Protein AF-A0A137NPA9-F1 (afdb_monomer_lite)

Foldseek 3Di:
DVVLLVVLVVVCVVCVVVLLVQLVVLQVQLVVLQVVLVVLLVVCVVDDVVPDDVLSVLVNLLSVLSNLQSPLSNVQSVLSPPPHNVLSVDVVNVVVSCCSNPVSVVSNVVSVVVVVVVVD

Secondary structure (DSSP, 8-state):
-HHHHHHHHHHHHHHHHHHHHHHHHHHHHHHHHHHHHHHHHHHHHHS-GGG--HHHHHHHHHHHHHHHHHHHHHHHHHHHHSSS-HHHH-HHHHHHHHHHHHHHHHHHHHHHHHHHHHT-

pLDDT: mean 85.52, std 8.69, range [52.72, 95.25]

Radius of gyration: 18.04 Å; chains: 1; bounding box: 46×23×47 Å

Sequence (120 aa):
MSSLLEKKLKTQEIAKDFLIPFSVQGLILGIAGCVLAVPVIYIILKSNLKKLHPDLFMSGILCFNNLIISISLFFTSIFILCRYNAIVYNDYLCDTQMITMAVPLVINSYIISLISFERC

Organism: Conidiobolus coronatus (strain ATCC 28846 / CBS 209.66 / NRRL 28638) (NCBI:txid796925)

Structure (mmCIF, N/CA/C/O backbone):
data_AF-A0A137NPA9-F1
#
_entry.id   AF-A0A137NPA9-F1
#
loop_
_atom_site.group_PDB
_atom_site.id
_atom_site.type_symbol
_atom_site.label_atom_id
_atom_site.label_alt_id
_atom_site.label_comp_id
_atom_site.label_asym_id
_atom_site.label_entity_id
_atom_site.label_seq_id
_atom_site.pdbx_PDB_ins_code
_atom_site.Cartn_x
_atom_site.Cartn_y
_atom_site.Cartn_z
_atom_site.occupancy
_atom_site.B_iso_or_equiv
_atom_site.auth_seq_id
_atom_site.auth_comp_id
_atom_site.auth_asym_id
_atom_site.auth_atom_id
_atom_site.pdbx_PDB_model_num
ATOM 1 N N . MET A 1 1 ? 25.121 9.045 -14.716 1.00 52.72 1 MET A N 1
ATOM 2 C CA . MET A 1 1 ? 23.648 8.897 -14.649 1.00 52.72 1 MET A CA 1
ATOM 3 C C . MET A 1 1 ? 23.120 7.780 -15.560 1.00 52.72 1 MET A C 1
ATOM 5 O O . MET A 1 1 ? 22.214 7.078 -15.134 1.00 52.72 1 MET A O 1
ATOM 9 N N . SER A 1 2 ? 23.704 7.535 -16.746 1.00 60.44 2 SER A N 1
ATOM 10 C CA . SER A 1 2 ? 23.288 6.439 -17.650 1.00 60.44 2 SER A CA 1
ATOM 11 C C . SER A 1 2 ? 23.480 5.025 -17.075 1.00 60.44 2 SER A C 1
ATOM 13 O O . SER A 1 2 ? 22.619 4.175 -17.267 1.00 60.44 2 SER A O 1
ATOM 15 N N . SER A 1 3 ? 24.546 4.780 -16.304 1.00 76.38 3 SER A N 1
ATOM 16 C CA . SER A 1 3 ? 24.872 3.432 -15.808 1.00 76.38 3 SER A CA 1
ATOM 17 C C . SER A 1 3 ? 23.897 2.877 -14.759 1.00 76.38 3 SER A C 1
ATOM 19 O O . SER A 1 3 ? 23.694 1.666 -14.699 1.00 76.38 3 SER A O 1
ATOM 21 N N . LEU A 1 4 ? 23.286 3.732 -13.927 1.00 77.06 4 LEU A N 1
ATOM 22 C CA . LEU A 1 4 ? 22.327 3.300 -12.902 1.00 77.06 4 LEU A CA 1
ATOM 23 C C . LEU A 1 4 ? 20.968 2.965 -13.527 1.00 77.06 4 LEU A C 1
ATOM 25 O O . LEU A 1 4 ? 20.383 1.933 -13.213 1.00 77.06 4 LEU A O 1
ATOM 29 N N . LEU A 1 5 ? 20.494 3.816 -14.441 1.00 75.56 5 LEU A N 1
ATOM 30 C CA . LEU A 1 5 ? 19.235 3.602 -15.150 1.00 75.56 5 LEU A CA 1
ATOM 31 C C . LEU A 1 5 ? 19.299 2.344 -16.026 1.00 75.56 5 LEU A C 1
ATOM 33 O O . LEU A 1 5 ? 18.371 1.543 -16.019 1.00 75.56 5 LEU A O 1
ATOM 37 N N . GLU A 1 6 ? 20.422 2.122 -16.715 1.00 78.56 6 GLU A N 1
ATOM 38 C CA . GLU A 1 6 ? 20.635 0.918 -17.524 1.00 78.56 6 GLU A CA 1
ATOM 39 C C . GLU A 1 6 ? 20.645 -0.357 -16.666 1.00 78.56 6 GLU A C 1
ATOM 41 O O . GLU A 1 6 ? 20.050 -1.366 -17.045 1.00 78.56 6 GLU A O 1
ATOM 46 N N . LYS A 1 7 ? 21.249 -0.307 -15.469 1.00 81.00 7 LYS A N 1
ATOM 47 C CA . LYS A 1 7 ? 21.168 -1.409 -14.497 1.00 81.00 7 LYS A CA 1
ATOM 48 C C . LYS A 1 7 ? 19.728 -1.672 -14.062 1.00 81.00 7 LYS A C 1
ATOM 50 O O . LYS A 1 7 ? 19.304 -2.822 -14.084 1.00 81.00 7 LYS A O 1
ATOM 55 N N . LYS A 1 8 ? 18.969 -0.630 -13.704 1.00 78.62 8 LYS A N 1
ATOM 56 C CA . LYS A 1 8 ? 17.562 -0.769 -13.298 1.00 78.62 8 LYS A CA 1
ATOM 57 C C . LYS A 1 8 ? 16.694 -1.376 -14.407 1.00 78.62 8 LYS A C 1
ATOM 59 O O . LYS A 1 8 ? 15.861 -2.231 -14.119 1.00 78.62 8 LYS A O 1
ATOM 64 N N . LEU A 1 9 ? 16.928 -0.988 -15.662 1.00 75.69 9 LEU A N 1
ATOM 65 C CA . LEU A 1 9 ? 16.218 -1.527 -16.826 1.00 75.69 9 LEU A CA 1
ATOM 66 C C . LEU A 1 9 ? 16.538 -3.002 -17.073 1.00 75.69 9 LEU A C 1
ATOM 68 O O . LEU A 1 9 ? 15.612 -3.789 -17.246 1.00 75.69 9 LEU A O 1
ATOM 72 N N . LYS A 1 10 ? 17.816 -3.397 -17.005 1.00 79.88 10 LYS A N 1
ATOM 73 C CA . LYS A 1 10 ? 18.205 -4.814 -17.118 1.00 79.88 10 LYS A CA 1
ATOM 74 C C . LYS A 1 10 ? 17.578 -5.659 -16.010 1.00 79.88 10 LYS A C 1
ATOM 76 O O . LYS A 1 10 ? 17.063 -6.737 -16.283 1.00 79.88 10 LYS A O 1
ATOM 81 N N . THR A 1 11 ? 17.554 -5.160 -14.773 1.00 78.00 11 THR A N 1
ATOM 82 C CA . THR A 1 11 ? 16.882 -5.847 -13.660 1.00 78.00 11 THR A CA 1
ATOM 83 C C . THR A 1 11 ? 15.377 -5.983 -13.900 1.00 78.00 11 THR A C 1
ATOM 85 O O . THR A 1 11 ? 14.816 -7.047 -13.648 1.00 78.00 11 THR A O 1
ATOM 88 N N . GLN A 1 12 ? 14.719 -4.938 -14.412 1.00 76.50 12 GLN A N 1
ATOM 89 C CA . GLN A 1 12 ? 13.294 -4.989 -14.743 1.00 76.50 12 GLN A CA 1
ATOM 90 C C . GLN A 1 12 ? 13.003 -6.005 -15.853 1.00 76.50 12 GLN A C 1
ATOM 92 O O . GLN A 1 12 ? 12.010 -6.721 -15.774 1.00 76.50 12 GLN A O 1
ATOM 97 N N . GLU A 1 13 ? 13.849 -6.069 -16.880 1.00 79.62 13 GLU A N 1
ATOM 98 C CA . GLU A 1 13 ? 13.687 -6.991 -18.003 1.00 79.62 13 GLU A CA 1
ATOM 99 C C . GLU A 1 13 ? 13.797 -8.452 -17.552 1.00 79.62 13 GLU A C 1
ATOM 101 O O . GLU A 1 13 ? 12.949 -9.263 -17.915 1.00 79.62 13 GLU A O 1
ATOM 106 N N . ILE A 1 14 ? 14.750 -8.757 -16.665 1.00 82.50 14 ILE A N 1
ATOM 107 C CA . ILE A 1 14 ? 14.897 -10.084 -16.043 1.00 82.50 14 ILE A CA 1
ATOM 108 C C . ILE A 1 14 ? 13.691 -10.420 -15.154 1.00 82.50 14 ILE A C 1
ATOM 110 O O . ILE A 1 14 ? 13.216 -11.551 -15.139 1.00 82.50 14 ILE A O 1
ATOM 114 N N . ALA A 1 15 ? 13.181 -9.443 -14.404 1.00 81.88 15 ALA A N 1
ATOM 115 C CA . ALA A 1 15 ? 12.078 -9.651 -13.471 1.00 81.88 15 ALA A CA 1
ATOM 116 C C . ALA A 1 15 ? 10.689 -9.583 -14.132 1.00 81.88 15 ALA A C 1
ATOM 118 O O . ALA A 1 15 ? 9.684 -9.775 -13.447 1.00 81.88 15 ALA A O 1
ATOM 119 N N . LYS A 1 16 ? 10.599 -9.294 -15.435 1.00 80.19 16 LYS A N 1
ATOM 120 C CA . LYS A 1 16 ? 9.339 -9.000 -16.133 1.00 80.19 16 LYS A CA 1
ATOM 121 C C . LYS A 1 16 ? 8.323 -10.138 -16.031 1.00 80.19 16 LYS A C 1
ATOM 123 O O . LYS A 1 16 ? 7.154 -9.878 -15.745 1.00 80.19 16 LYS A O 1
ATOM 128 N N . ASP A 1 17 ? 8.780 -11.375 -16.199 1.00 81.69 17 ASP A N 1
ATOM 129 C CA . ASP A 1 17 ? 7.925 -12.567 -16.154 1.00 81.69 17 ASP A CA 1
ATOM 130 C C . ASP A 1 17 ? 7.311 -12.798 -14.766 1.00 81.69 17 ASP A C 1
ATOM 132 O O . ASP A 1 17 ? 6.233 -13.373 -14.651 1.00 81.69 17 ASP A O 1
ATOM 136 N N . PHE A 1 18 ? 7.955 -12.289 -13.712 1.00 84.81 18 PHE A N 1
ATOM 137 C CA . PHE A 1 18 ? 7.429 -12.292 -12.347 1.00 84.81 18 PHE A CA 1
ATOM 138 C C . PHE A 1 18 ? 6.581 -11.044 -12.042 1.00 84.81 18 PHE A C 1
ATOM 140 O O . PHE A 1 18 ? 5.518 -11.133 -11.428 1.00 84.81 18 PHE A O 1
ATOM 147 N N . LEU A 1 19 ? 7.023 -9.869 -12.497 1.00 83.75 19 LEU A N 1
ATOM 148 C CA . LEU A 1 19 ? 6.373 -8.581 -12.246 1.00 83.75 19 LEU A CA 1
ATOM 149 C C . LEU A 1 19 ? 4.973 -8.502 -12.854 1.00 83.75 19 LEU A C 1
ATOM 151 O O . LEU A 1 19 ? 4.078 -7.934 -12.231 1.00 83.75 19 LEU A O 1
ATOM 155 N N . ILE A 1 20 ? 4.763 -9.065 -14.046 1.00 85.62 20 ILE A N 1
ATOM 156 C CA . ILE A 1 20 ? 3.457 -9.041 -14.718 1.00 85.62 20 ILE A CA 1
ATOM 157 C C . ILE A 1 20 ? 2.382 -9.776 -13.898 1.00 85.62 20 ILE A C 1
ATOM 159 O O . ILE A 1 20 ? 1.405 -9.124 -13.519 1.00 85.62 20 ILE A O 1
ATOM 163 N N . PRO A 1 21 ? 2.518 -11.078 -13.572 1.00 88.12 21 PRO A N 1
ATOM 164 C CA . PRO A 1 21 ? 1.502 -11.780 -12.790 1.00 88.12 21 PRO A CA 1
ATOM 165 C C . PRO A 1 21 ? 1.344 -11.186 -11.386 1.00 88.12 21 PRO A C 1
ATOM 167 O O . PRO A 1 21 ? 0.214 -11.055 -10.917 1.00 88.12 21 PRO A O 1
ATOM 170 N N . PHE A 1 22 ? 2.438 -10.747 -10.751 1.00 87.75 22 PHE A N 1
ATOM 171 C CA . PHE A 1 22 ? 2.386 -10.057 -9.460 1.00 87.75 22 PHE A CA 1
ATOM 172 C C . PHE A 1 22 ? 1.551 -8.770 -9.528 1.00 87.75 22 PHE A C 1
ATOM 174 O O . PHE A 1 22 ? 0.717 -8.521 -8.663 1.00 87.75 22 PHE A O 1
ATOM 181 N N . SER A 1 23 ? 1.712 -7.977 -10.588 1.00 88.69 23 SER A N 1
ATOM 182 C CA . SER A 1 23 ? 0.954 -6.733 -10.768 1.00 88.69 23 SER A CA 1
ATOM 183 C C . SER A 1 23 ? -0.512 -6.992 -11.094 1.00 88.69 23 SER A C 1
ATOM 185 O O . SER A 1 23 ? -1.381 -6.258 -10.638 1.00 88.69 23 SER A O 1
ATOM 187 N N . VAL A 1 24 ? -0.831 -8.055 -11.836 1.00 91.00 24 VAL A N 1
ATOM 188 C CA . VAL A 1 24 ? -2.231 -8.452 -12.058 1.00 91.00 24 VAL A CA 1
ATOM 189 C C . VAL A 1 24 ? -2.892 -8.853 -10.736 1.00 91.00 24 VAL A C 1
ATOM 191 O O . VAL A 1 24 ? -3.997 -8.399 -10.443 1.00 91.00 24 VAL A O 1
ATOM 194 N N . GLN A 1 25 ? -2.209 -9.645 -9.904 1.00 92.00 25 GLN A N 1
ATOM 195 C CA . GLN A 1 25 ? -2.695 -9.991 -8.564 1.00 92.00 25 GLN A CA 1
ATOM 196 C C . GLN A 1 25 ? -2.850 -8.748 -7.681 1.00 92.00 25 GLN A C 1
ATOM 198 O O . GLN A 1 25 ? -3.880 -8.585 -7.026 1.00 92.00 25 GLN A O 1
ATOM 203 N N . GLY A 1 26 ? -1.866 -7.847 -7.707 1.00 90.56 26 GLY A N 1
ATOM 204 C CA . GLY A 1 26 ? -1.906 -6.579 -6.986 1.00 90.56 26 GLY A CA 1
ATOM 205 C C . GLY A 1 26 ? -3.079 -5.693 -7.409 1.00 90.56 26 GLY A C 1
ATOM 206 O O . GLY A 1 26 ? -3.745 -5.108 -6.558 1.00 90.56 26 GLY A O 1
ATOM 207 N N . LEU A 1 27 ? -3.407 -5.654 -8.702 1.00 93.31 27 LEU A N 1
ATOM 208 C CA . LEU A 1 27 ? -4.558 -4.912 -9.216 1.00 93.31 27 LEU A CA 1
ATOM 209 C C . LEU A 1 27 ? -5.876 -5.475 -8.667 1.00 93.31 27 LEU A C 1
ATOM 211 O O . LEU A 1 27 ? -6.719 -4.715 -8.190 1.00 93.31 27 LEU A O 1
ATOM 215 N N . ILE A 1 28 ? -6.039 -6.801 -8.702 1.00 93.94 28 ILE A N 1
ATOM 216 C CA . ILE A 1 28 ? -7.238 -7.485 -8.194 1.00 93.94 28 ILE A CA 1
ATOM 217 C C . ILE A 1 28 ? -7.400 -7.226 -6.693 1.00 93.94 28 ILE A C 1
ATOM 219 O O . ILE A 1 28 ? -8.479 -6.831 -6.249 1.00 93.94 28 ILE A O 1
ATOM 223 N N . LEU A 1 29 ? -6.326 -7.400 -5.918 1.00 94.12 29 LEU A N 1
ATOM 224 C CA . LEU A 1 29 ? -6.328 -7.165 -4.474 1.00 94.12 29 LEU A CA 1
ATOM 225 C C . LEU A 1 29 ? -6.588 -5.696 -4.129 1.00 94.12 29 LEU A C 1
ATOM 227 O O . LEU A 1 29 ? -7.341 -5.420 -3.199 1.00 94.12 29 LEU A O 1
ATOM 231 N N . GLY A 1 30 ? -6.028 -4.757 -4.894 1.00 92.50 30 GLY A N 1
ATOM 232 C CA . GLY A 1 30 ? -6.250 -3.326 -4.699 1.00 92.50 30 GLY A CA 1
ATOM 233 C C . GLY A 1 30 ? -7.714 -2.940 -4.915 1.00 92.50 30 GLY A C 1
ATOM 234 O O . GLY A 1 30 ? -8.302 -2.246 -4.088 1.00 92.50 30 GLY A O 1
ATOM 235 N N . ILE A 1 31 ? -8.344 -3.446 -5.981 1.00 94.75 31 ILE A N 1
ATOM 236 C CA . ILE A 1 31 ? -9.771 -3.207 -6.251 1.00 94.75 31 ILE A CA 1
ATOM 237 C C . ILE A 1 31 ? -10.640 -3.845 -5.163 1.00 94.75 31 ILE A C 1
ATOM 239 O O . ILE A 1 31 ? -11.513 -3.176 -4.608 1.00 94.75 31 ILE A O 1
ATOM 243 N N . ALA A 1 32 ? -10.394 -5.115 -4.829 1.00 94.31 32 ALA A N 1
ATOM 244 C CA . ALA A 1 32 ? -11.157 -5.827 -3.807 1.00 94.31 32 ALA A CA 1
ATOM 245 C C . ALA A 1 32 ? -11.057 -5.134 -2.439 1.00 94.31 32 ALA A C 1
ATOM 247 O O . ALA A 1 32 ? -12.072 -4.928 -1.774 1.00 94.31 32 ALA A O 1
ATOM 248 N N . GLY A 1 33 ? -9.853 -4.708 -2.049 1.00 93.19 33 GLY A N 1
ATOM 249 C CA . GLY A 1 33 ? -9.618 -3.976 -0.809 1.00 93.19 33 GLY A CA 1
ATOM 250 C C . GLY A 1 33 ? -10.387 -2.657 -0.751 1.00 93.19 33 GLY A C 1
ATOM 251 O O . GLY A 1 33 ? -11.049 -2.382 0.249 1.00 93.19 33 GLY A O 1
ATOM 252 N N . CYS A 1 34 ? -10.406 -1.883 -1.840 1.00 93.50 34 CYS A N 1
ATOM 253 C CA . CYS A 1 34 ? -11.210 -0.661 -1.931 1.00 93.50 34 CYS A CA 1
ATOM 254 C C . CYS A 1 34 ? -12.717 -0.939 -1.804 1.00 93.50 34 CYS A C 1
ATOM 256 O O . CYS A 1 34 ? -13.402 -0.259 -1.040 1.00 93.50 34 CYS A O 1
ATOM 258 N N . VAL A 1 35 ? -13.234 -1.953 -2.508 1.00 95.25 35 VAL A N 1
ATOM 259 C CA . VAL A 1 35 ? -14.659 -2.334 -2.463 1.00 95.25 35 VAL A CA 1
ATOM 260 C C . VAL A 1 35 ? -15.089 -2.752 -1.055 1.00 95.25 35 VAL A C 1
ATOM 262 O O . VAL A 1 35 ? -16.201 -2.432 -0.642 1.00 95.25 35 VAL A O 1
ATOM 265 N N . LEU A 1 36 ? -14.217 -3.428 -0.304 1.00 93.56 36 LEU A N 1
ATOM 266 C CA . LEU A 1 36 ? -14.503 -3.863 1.064 1.00 93.56 36 LEU A CA 1
ATOM 267 C C . LEU A 1 36 ? -14.330 -2.739 2.096 1.00 93.56 36 LEU A C 1
ATOM 269 O O . LEU A 1 36 ? -15.133 -2.630 3.021 1.00 93.56 36 LEU A O 1
ATOM 273 N N . ALA A 1 37 ? -13.305 -1.896 1.955 1.00 92.62 37 ALA A N 1
ATOM 274 C CA . ALA A 1 37 ? -12.974 -0.882 2.955 1.00 92.62 37 ALA A CA 1
ATOM 275 C C . ALA A 1 37 ? -13.877 0.360 2.881 1.00 92.62 37 ALA A C 1
ATOM 277 O O . ALA A 1 37 ? -14.266 0.899 3.918 1.00 92.62 37 ALA A O 1
ATOM 278 N N . VAL A 1 38 ? -14.255 0.810 1.677 1.00 92.62 38 VAL A N 1
ATOM 279 C CA . VAL A 1 38 ? -15.056 2.036 1.496 1.00 92.62 38 VAL A CA 1
ATOM 280 C C . VAL A 1 38 ? -16.408 1.980 2.232 1.00 92.62 38 VAL A C 1
ATOM 282 O O . VAL A 1 38 ? -16.707 2.932 2.958 1.00 92.62 38 VAL A O 1
ATOM 285 N N . PRO A 1 39 ? -17.215 0.902 2.136 1.00 92.00 39 PRO A N 1
ATOM 286 C CA . PRO A 1 39 ? -18.477 0.808 2.871 1.00 92.00 39 PRO A CA 1
ATOM 287 C C . PRO A 1 39 ? -18.287 0.837 4.390 1.00 92.00 39 PRO A C 1
ATOM 289 O O . PRO A 1 39 ? -19.047 1.501 5.093 1.00 92.00 39 PRO A O 1
ATOM 292 N N . VAL A 1 40 ? -17.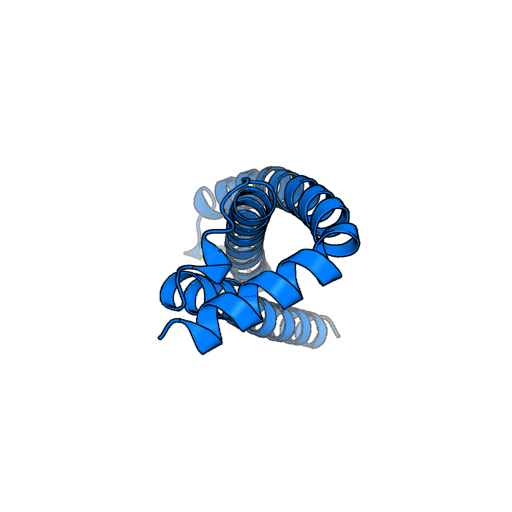259 0.156 4.902 1.00 89.56 40 VAL A N 1
ATOM 293 C CA . VAL A 1 40 ? -16.970 0.094 6.343 1.00 89.56 40 VAL A CA 1
ATOM 294 C C . VAL A 1 40 ? -16.576 1.472 6.868 1.00 89.56 40 VAL A C 1
ATOM 296 O O . VAL A 1 40 ? -17.141 1.937 7.857 1.00 89.56 40 VAL A O 1
ATOM 299 N N . ILE A 1 41 ? -15.677 2.169 6.169 1.00 90.00 41 ILE A N 1
ATOM 300 C CA . ILE A 1 41 ? -15.274 3.535 6.523 1.00 90.00 41 ILE A CA 1
ATOM 301 C C . ILE A 1 41 ? -16.477 4.479 6.464 1.00 90.00 41 ILE A C 1
ATOM 303 O O . ILE A 1 41 ? -16.674 5.272 7.383 1.00 90.00 41 ILE A O 1
ATOM 307 N N . TYR A 1 42 ? -17.325 4.364 5.439 1.00 90.00 42 TYR A N 1
ATOM 308 C CA . TYR A 1 42 ? -18.545 5.164 5.329 1.00 90.00 42 TYR A CA 1
ATOM 309 C C . TYR A 1 42 ? -19.485 4.960 6.528 1.00 90.00 42 TYR A C 1
ATOM 311 O O . TYR A 1 42 ? -19.980 5.934 7.098 1.00 90.00 42 TYR A O 1
ATOM 319 N N . ILE A 1 43 ? -19.700 3.710 6.952 1.00 88.81 43 ILE A N 1
ATOM 320 C CA . ILE A 1 43 ? -20.526 3.388 8.125 1.00 88.81 43 ILE A CA 1
ATOM 321 C C . ILE A 1 43 ? -19.915 3.990 9.396 1.00 88.81 43 ILE A C 1
ATOM 323 O O . ILE A 1 43 ? -20.634 4.618 10.175 1.00 88.81 43 ILE A O 1
ATOM 327 N N . ILE A 1 44 ? -18.602 3.855 9.598 1.00 85.88 44 ILE A N 1
ATOM 328 C CA . ILE A 1 44 ? -17.906 4.383 10.783 1.00 85.88 44 ILE A CA 1
ATOM 329 C C . ILE A 1 44 ? -17.960 5.915 10.821 1.00 85.88 44 ILE A C 1
ATOM 331 O O . ILE A 1 44 ? -18.259 6.480 11.869 1.00 85.88 44 ILE A O 1
ATOM 335 N N . LEU A 1 45 ? -17.752 6.592 9.688 1.00 84.50 45 LEU A N 1
ATOM 336 C CA . LEU A 1 45 ? -17.826 8.056 9.593 1.00 84.50 45 LEU A CA 1
ATOM 337 C C . LEU A 1 45 ? -19.242 8.593 9.822 1.00 84.50 45 LEU A C 1
ATOM 339 O O . LEU A 1 45 ? -19.411 9.669 10.392 1.00 84.50 45 LEU A O 1
ATOM 343 N N . LYS A 1 46 ? -20.267 7.850 9.391 1.00 86.06 46 LYS A N 1
ATOM 344 C CA . LYS A 1 46 ? -21.672 8.184 9.664 1.00 86.06 46 LYS A CA 1
ATOM 345 C C . LYS A 1 46 ? -22.057 7.917 11.124 1.00 86.06 46 LYS A C 1
ATOM 347 O O . LYS A 1 46 ? -23.023 8.492 11.626 1.00 86.06 46 LYS A O 1
ATOM 352 N N . SER A 1 47 ? -21.320 7.043 11.803 1.00 78.94 47 SER A N 1
ATOM 353 C CA . SER A 1 47 ? -21.539 6.707 13.206 1.00 78.94 47 SER A CA 1
ATOM 354 C C . SER A 1 47 ? -21.025 7.821 14.117 1.00 78.94 47 SER A C 1
ATOM 356 O O . SER A 1 47 ? -20.060 8.520 13.820 1.00 78.94 47 SER A O 1
ATOM 358 N N . ASN A 1 48 ? -21.669 8.005 15.267 1.00 76.00 48 ASN A N 1
ATOM 359 C CA . ASN A 1 48 ? -21.294 9.062 16.201 1.00 76.00 48 ASN A CA 1
ATOM 360 C C . ASN A 1 48 ? -19.999 8.664 16.939 1.00 76.00 48 ASN A C 1
ATOM 362 O O . ASN A 1 48 ? -20.056 7.967 17.951 1.00 76.00 48 ASN A O 1
ATOM 366 N N . LEU A 1 49 ? -18.838 9.092 16.424 1.00 67.56 49 LEU A N 1
ATOM 367 C CA . LEU A 1 49 ? -17.492 8.700 16.886 1.00 67.56 49 LEU A CA 1
ATOM 368 C C . LEU A 1 49 ? -17.288 8.826 18.407 1.00 67.56 49 LEU A C 1
ATOM 370 O O . LEU A 1 49 ? -16.579 8.025 19.002 1.00 67.56 49 LEU A O 1
ATOM 374 N N . LYS A 1 50 ? -17.955 9.788 19.060 1.00 63.34 50 LYS A N 1
ATOM 375 C CA . LYS A 1 50 ? -17.868 10.009 20.517 1.00 63.34 50 LYS A CA 1
ATOM 376 C C . LYS A 1 50 ? -18.569 8.940 21.367 1.00 63.34 50 LYS A C 1
ATOM 378 O O . LYS A 1 50 ? -18.344 8.891 22.570 1.00 63.34 50 LYS A O 1
ATOM 383 N N . LYS A 1 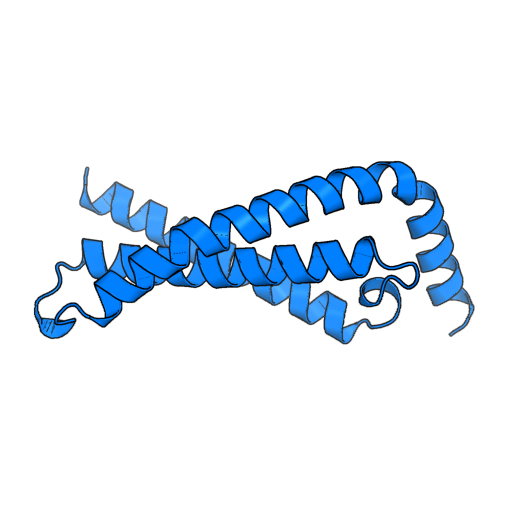51 ? -19.443 8.125 20.769 1.00 70.06 51 LYS A N 1
ATOM 384 C CA . LYS A 1 51 ? -20.138 6.999 21.422 1.00 70.06 51 LYS A CA 1
ATOM 385 C C . LYS A 1 51 ? -19.606 5.639 20.963 1.00 70.06 51 LYS A C 1
ATOM 387 O O . LYS A 1 51 ? -20.189 4.615 21.308 1.00 70.06 51 LYS A O 1
ATOM 392 N N . LEU A 1 52 ? -18.562 5.624 20.137 1.00 70.50 52 LEU A N 1
ATOM 393 C CA . LEU A 1 52 ? -18.047 4.399 19.550 1.00 70.50 52 LEU A CA 1
ATOM 394 C C . LEU A 1 52 ? -17.186 3.647 20.569 1.00 70.50 52 LEU A C 1
ATOM 396 O O . LEU A 1 52 ? -16.361 4.251 21.250 1.00 70.50 52 LEU A O 1
ATOM 400 N N . HIS A 1 53 ? -17.376 2.331 20.657 1.00 79.19 53 HIS A N 1
ATOM 401 C CA . HIS A 1 53 ? -16.518 1.470 21.468 1.00 79.19 53 HIS A CA 1
ATOM 402 C C . HIS A 1 53 ? -15.058 1.592 20.986 1.00 79.19 53 HIS A C 1
ATOM 404 O O . HIS A 1 53 ? -14.851 1.663 19.767 1.00 79.19 53 HIS A O 1
ATOM 410 N N . PRO A 1 54 ? -14.054 1.599 21.881 1.00 80.44 54 PRO A N 1
ATOM 411 C CA . PRO A 1 54 ? -12.640 1.679 21.501 1.00 80.44 54 PRO A CA 1
ATOM 412 C C . PRO A 1 54 ? -12.237 0.639 20.440 1.00 80.44 54 PRO A C 1
ATOM 414 O O . PRO A 1 54 ? -11.597 1.009 19.457 1.00 80.44 54 PRO A O 1
ATOM 417 N N . ASP A 1 55 ? -12.727 -0.605 20.523 1.00 80.62 55 ASP A N 1
ATOM 418 C CA . ASP A 1 55 ? -12.561 -1.627 19.469 1.00 80.62 55 ASP A CA 1
ATOM 419 C C . ASP A 1 55 ? -13.015 -1.169 18.079 1.00 80.62 55 ASP A C 1
ATOM 421 O O . ASP A 1 55 ? -12.353 -1.446 17.076 1.00 80.62 55 ASP A O 1
ATOM 425 N N . LEU A 1 56 ? -14.165 -0.493 17.993 1.00 82.06 56 LEU A N 1
ATOM 426 C CA . LEU A 1 56 ? -14.699 -0.010 16.720 1.00 82.06 56 LEU A CA 1
ATOM 427 C C . LEU A 1 56 ? -13.849 1.143 16.179 1.00 82.06 56 LEU A C 1
ATOM 429 O O . LEU A 1 56 ? -13.678 1.259 14.967 1.00 82.06 56 LEU A O 1
ATOM 433 N N . PHE A 1 57 ? -13.307 1.981 17.064 1.00 84.44 57 PHE A N 1
ATOM 434 C CA . PHE A 1 57 ? -12.389 3.048 16.683 1.00 84.44 57 PHE A CA 1
ATOM 435 C C . PHE A 1 57 ? -11.070 2.479 16.138 1.00 84.44 57 PHE A C 1
ATOM 437 O O . PHE A 1 57 ? -10.657 2.846 15.036 1.00 84.44 57 PHE A O 1
ATOM 444 N N . MET A 1 58 ? -10.466 1.513 16.839 1.00 87.44 58 MET A N 1
ATOM 445 C CA . MET A 1 58 ? -9.264 0.802 16.384 1.00 87.44 58 MET A CA 1
ATOM 446 C C . MET A 1 58 ? -9.502 0.067 15.059 1.00 87.44 58 MET A C 1
ATOM 448 O O . MET A 1 58 ? -8.687 0.157 14.141 1.00 87.44 58 MET A O 1
ATOM 452 N N . SER A 1 59 ? -10.659 -0.584 14.912 1.00 86.94 59 SER A N 1
ATOM 453 C CA . SER A 1 59 ? -11.074 -1.226 13.657 1.00 86.94 59 SER A CA 1
ATOM 454 C C . SER A 1 59 ? -11.256 -0.215 12.519 1.00 86.94 59 SER A C 1
ATOM 456 O O . SER A 1 59 ? -10.951 -0.518 11.366 1.00 86.94 59 SER A O 1
ATOM 458 N N . GLY A 1 60 ? -11.710 1.003 12.827 1.00 88.56 60 GLY A N 1
ATOM 459 C CA . GLY A 1 60 ? -11.806 2.098 11.864 1.00 88.56 60 GLY A CA 1
ATOM 460 C C . GLY A 1 60 ? -10.446 2.554 11.347 1.00 88.56 60 GLY A C 1
ATOM 461 O O . GLY A 1 60 ? -10.271 2.673 10.135 1.00 88.56 60 GLY A O 1
ATOM 462 N N . ILE A 1 61 ? -9.466 2.735 12.240 1.00 90.38 61 ILE A N 1
ATOM 463 C CA . ILE A 1 61 ? -8.083 3.068 11.856 1.00 90.38 61 ILE A CA 1
ATOM 464 C C . ILE A 1 61 ? -7.482 1.944 11.005 1.00 90.38 61 ILE A C 1
ATOM 466 O O . ILE A 1 61 ? -6.919 2.210 9.943 1.00 90.38 61 ILE A O 1
ATOM 470 N N . LEU A 1 62 ? -7.663 0.688 11.427 1.00 92.31 62 LEU A N 1
ATOM 471 C CA . LEU A 1 62 ? -7.215 -0.490 10.683 1.00 92.31 62 LEU A CA 1
ATOM 472 C C . LEU A 1 62 ? -7.786 -0.503 9.254 1.00 92.31 62 LEU A C 1
ATOM 474 O O . LEU A 1 62 ? -7.062 -0.723 8.281 1.00 92.31 62 LEU A O 1
ATOM 478 N N . CYS A 1 63 ? -9.087 -0.230 9.120 1.00 93.50 63 CYS A N 1
ATOM 479 C CA . CYS A 1 63 ? -9.777 -0.194 7.836 1.00 93.50 63 CYS A CA 1
ATOM 480 C C . CYS A 1 63 ? -9.287 0.960 6.947 1.00 93.50 63 CYS A C 1
ATOM 482 O O . CYS A 1 63 ? -9.061 0.764 5.753 1.00 93.50 63 CYS A O 1
ATOM 484 N N . PHE A 1 64 ? -9.045 2.137 7.527 1.00 93.69 64 PHE A N 1
ATOM 485 C CA . PHE A 1 64 ? -8.499 3.290 6.811 1.00 93.69 64 PHE A CA 1
ATOM 486 C C . PHE A 1 64 ? -7.088 3.023 6.269 1.00 93.69 64 PHE A C 1
ATOM 488 O O . PHE A 1 64 ? -6.816 3.265 5.094 1.00 93.69 64 PHE A O 1
ATOM 495 N N . ASN A 1 65 ? -6.211 2.435 7.083 1.00 94.38 65 ASN A N 1
ATOM 496 C CA . ASN A 1 65 ? -4.878 2.019 6.648 1.00 94.38 65 ASN A CA 1
ATOM 497 C C . ASN A 1 65 ? -4.936 0.954 5.544 1.00 94.38 65 ASN A C 1
ATOM 499 O O . ASN A 1 65 ? -4.187 1.035 4.572 1.00 94.38 65 ASN A O 1
ATOM 503 N N . ASN A 1 66 ? -5.852 -0.014 5.647 1.00 93.81 66 ASN A N 1
ATOM 504 C CA . ASN A 1 66 ? -6.063 -1.007 4.591 1.00 93.81 66 ASN A CA 1
ATOM 505 C C . ASN A 1 66 ? -6.537 -0.366 3.278 1.00 93.81 66 ASN A C 1
ATOM 507 O O . ASN A 1 66 ? -6.123 -0.809 2.206 1.00 93.81 66 ASN A O 1
ATOM 511 N N . LEU A 1 67 ? -7.355 0.693 3.335 1.00 94.62 67 LEU A N 1
ATOM 512 C CA . LEU A 1 67 ? -7.740 1.455 2.146 1.00 94.62 67 LEU A CA 1
ATOM 513 C C . LEU A 1 67 ? -6.527 2.156 1.514 1.00 94.62 67 LEU A C 1
ATOM 515 O O . LEU A 1 67 ? -6.350 2.067 0.301 1.00 94.62 67 LEU A O 1
ATOM 519 N N . ILE A 1 68 ? -5.665 2.791 2.318 1.00 94.44 68 ILE A N 1
ATOM 520 C CA . ILE A 1 68 ? -4.420 3.418 1.835 1.00 94.44 68 ILE A CA 1
ATOM 521 C C . ILE A 1 68 ? -3.535 2.389 1.122 1.00 94.44 68 ILE A C 1
ATOM 523 O O . ILE A 1 68 ? -3.104 2.631 -0.007 1.00 94.44 68 ILE A O 1
ATOM 527 N N . ILE A 1 69 ? -3.318 1.224 1.742 1.00 94.25 69 ILE A N 1
ATOM 528 C CA . ILE A 1 69 ? -2.535 0.130 1.149 1.00 94.25 69 ILE A CA 1
ATOM 529 C C . ILE A 1 69 ? -3.177 -0.337 -0.162 1.00 94.25 69 ILE A C 1
ATOM 531 O O . ILE A 1 69 ? -2.479 -0.502 -1.157 1.00 94.25 69 ILE A O 1
ATOM 535 N N . SER A 1 70 ? -4.502 -0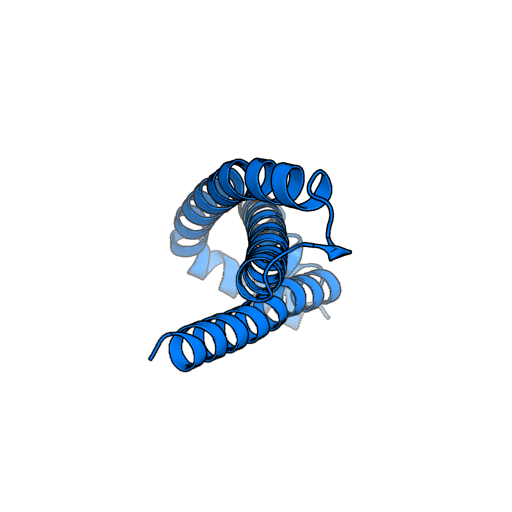.502 -0.196 1.00 94.62 70 SER A N 1
ATOM 536 C CA . SER A 1 70 ? -5.228 -0.967 -1.389 1.00 94.62 70 SER A CA 1
ATOM 537 C C . SER A 1 70 ? -5.095 0.007 -2.562 1.00 94.62 70 SER A C 1
ATOM 539 O O . SER A 1 70 ? -4.831 -0.408 -3.691 1.00 94.62 70 SER A O 1
ATOM 541 N N . ILE A 1 71 ? -5.205 1.311 -2.294 1.00 93.06 71 ILE A N 1
ATOM 542 C CA . ILE A 1 71 ? -5.007 2.370 -3.291 1.00 93.06 71 ILE A CA 1
ATOM 543 C C . ILE A 1 71 ? -3.549 2.386 -3.775 1.00 93.06 71 ILE A C 1
ATOM 545 O O . ILE A 1 71 ? -3.294 2.439 -4.978 1.00 93.06 71 ILE A O 1
ATOM 549 N N . SER A 1 72 ? -2.583 2.296 -2.858 1.00 92.19 72 SER A N 1
ATOM 550 C CA . SER A 1 72 ? -1.153 2.225 -3.186 1.00 92.19 72 SER A CA 1
ATOM 551 C C . SER A 1 72 ? -0.823 0.999 -4.051 1.00 92.19 72 SER A C 1
ATOM 553 O O . SER A 1 72 ? -0.118 1.128 -5.055 1.00 92.19 72 SER A O 1
ATOM 555 N N . LEU A 1 73 ? -1.400 -0.165 -3.738 1.00 91.62 73 LEU A N 1
ATOM 556 C CA . LEU A 1 73 ? -1.239 -1.413 -4.489 1.00 91.62 73 LEU A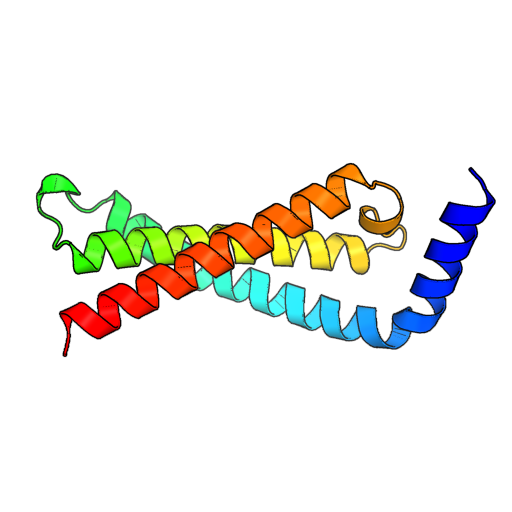 CA 1
ATOM 557 C C . LEU A 1 73 ? -1.835 -1.300 -5.895 1.00 91.62 73 LEU A C 1
ATOM 559 O O . LEU A 1 73 ? -1.209 -1.731 -6.865 1.00 91.62 73 LEU A O 1
ATOM 563 N N . PHE A 1 74 ? -3.001 -0.663 -6.017 1.00 91.75 74 PHE A N 1
ATOM 564 C CA . PHE A 1 74 ? -3.644 -0.384 -7.298 1.00 91.75 74 PHE A CA 1
ATOM 565 C C . PHE A 1 74 ? -2.759 0.491 -8.197 1.00 91.75 74 PHE A C 1
ATOM 567 O O . PHE A 1 74 ? -2.457 0.102 -9.327 1.00 91.75 74 PHE A O 1
ATOM 574 N N . PHE A 1 75 ? -2.272 1.630 -7.690 1.00 89.19 75 PHE A N 1
ATOM 575 C CA . PHE A 1 75 ? -1.390 2.515 -8.460 1.00 89.19 75 PHE A CA 1
ATOM 576 C C . PHE A 1 75 ? -0.057 1.851 -8.806 1.00 89.19 75 PHE A C 1
ATOM 578 O O . PHE A 1 75 ? 0.392 1.948 -9.945 1.00 89.19 75 PHE A O 1
ATOM 585 N N . THR A 1 76 ? 0.545 1.132 -7.858 1.00 88.69 76 THR A N 1
ATOM 586 C CA . THR A 1 76 ? 1.794 0.392 -8.081 1.00 88.69 76 THR A CA 1
ATOM 587 C C . THR A 1 76 ? 1.637 -0.626 -9.207 1.00 88.69 76 THR A C 1
ATOM 589 O O . THR A 1 76 ? 2.450 -0.670 -10.127 1.00 88.69 76 THR A O 1
ATOM 592 N N . SER A 1 77 ? 0.542 -1.386 -9.186 1.00 89.12 77 SER A N 1
ATOM 593 C CA . SER A 1 77 ? 0.234 -2.392 -10.203 1.00 89.12 77 SER A CA 1
ATOM 594 C C . SER A 1 77 ? 0.028 -1.772 -11.585 1.00 89.12 77 SER A C 1
ATOM 596 O O . SER A 1 77 ? 0.560 -2.277 -12.572 1.00 89.12 77 SER A O 1
ATOM 598 N N . ILE A 1 78 ? -0.686 -0.644 -11.667 1.00 87.56 78 ILE A N 1
ATOM 599 C CA . ILE A 1 78 ? -0.864 0.095 -12.926 1.00 87.56 78 ILE A CA 1
ATOM 600 C C . ILE A 1 78 ? 0.473 0.611 -13.450 1.00 87.56 78 ILE A C 1
ATOM 602 O O . ILE A 1 78 ? 0.755 0.466 -14.638 1.00 87.56 78 ILE A O 1
ATOM 606 N N . PHE A 1 79 ? 1.309 1.193 -12.590 1.00 86.94 79 PHE A N 1
ATOM 607 C CA . PHE A 1 79 ? 2.604 1.713 -13.017 1.00 86.94 79 PHE A CA 1
ATOM 608 C C . PHE A 1 79 ? 3.522 0.612 -13.538 1.00 86.94 79 PHE A C 1
ATOM 610 O O . PHE A 1 79 ? 4.200 0.845 -14.531 1.00 86.94 79 PHE A O 1
ATOM 617 N N . ILE A 1 80 ? 3.506 -0.582 -12.942 1.00 83.94 80 ILE A N 1
ATOM 618 C CA . ILE A 1 80 ? 4.304 -1.716 -13.426 1.00 83.94 80 ILE A CA 1
ATOM 619 C C . ILE A 1 80 ? 3.749 -2.282 -14.745 1.00 83.94 80 ILE A C 1
ATOM 621 O O . ILE A 1 80 ? 4.530 -2.636 -15.628 1.00 83.94 80 ILE A O 1
ATOM 625 N N . LEU A 1 81 ? 2.420 -2.367 -14.897 1.00 83.56 81 LEU A N 1
ATOM 626 C CA . LEU A 1 81 ? 1.775 -2.875 -16.118 1.00 83.56 81 LEU A CA 1
ATOM 627 C C . LEU A 1 81 ? 1.899 -1.906 -17.302 1.00 83.56 81 LEU A C 1
ATOM 629 O O . LEU A 1 81 ? 1.930 -2.336 -18.458 1.00 83.56 81 LEU A O 1
ATOM 633 N N . CYS A 1 82 ? 1.989 -0.604 -17.039 1.00 78.81 82 CYS A N 1
ATOM 634 C CA . CYS A 1 82 ? 2.271 0.390 -18.063 1.00 78.81 82 CYS A CA 1
ATOM 635 C C . CYS A 1 82 ? 3.687 0.201 -18.632 1.00 78.81 82 CYS A C 1
ATOM 637 O O . CYS A 1 82 ? 4.665 0.044 -17.908 1.00 78.81 82 CYS A O 1
ATOM 639 N N . ARG A 1 83 ? 3.810 0.284 -19.965 1.00 60.31 83 ARG A N 1
ATOM 640 C CA . ARG A 1 83 ? 5.064 0.073 -20.723 1.00 60.31 83 ARG A CA 1
ATOM 641 C C . ARG A 1 83 ? 6.246 0.924 -20.225 1.00 60.31 83 ARG A C 1
ATOM 643 O O . ARG A 1 83 ? 7.393 0.542 -20.429 1.00 60.31 83 ARG A O 1
ATOM 650 N N . TYR A 1 84 ? 5.958 2.049 -19.569 1.00 64.94 84 TYR A N 1
ATOM 651 C CA . TYR A 1 84 ? 6.904 2.850 -18.797 1.00 64.94 84 TYR A CA 1
ATOM 652 C C . TYR A 1 84 ? 6.651 2.640 -17.302 1.00 64.94 84 TYR A C 1
ATOM 654 O O . TYR A 1 84 ? 5.734 3.243 -16.743 1.00 64.94 84 TYR A O 1
ATOM 662 N N . ASN A 1 85 ? 7.482 1.821 -16.652 1.00 73.19 85 ASN A N 1
ATOM 663 C CA . ASN A 1 85 ? 7.390 1.611 -15.211 1.00 73.19 85 ASN A CA 1
ATOM 664 C C . ASN A 1 85 ? 7.841 2.868 -14.454 1.00 73.19 85 ASN A C 1
ATOM 666 O O . ASN A 1 85 ? 9.018 3.020 -14.128 1.00 73.19 85 ASN A O 1
ATOM 670 N N . ALA A 1 86 ? 6.905 3.784 -14.190 1.00 71.25 86 ALA A N 1
ATOM 671 C CA . ALA A 1 86 ? 7.172 5.090 -13.582 1.00 71.25 86 ALA A CA 1
ATOM 672 C C . ALA A 1 86 ? 7.907 4.998 -12.232 1.00 71.25 86 ALA A C 1
ATOM 674 O O . ALA A 1 86 ? 8.641 5.917 -11.878 1.00 71.25 86 ALA A O 1
ATOM 675 N N . ILE A 1 87 ? 7.770 3.874 -11.521 1.00 74.06 87 ILE A N 1
ATOM 676 C CA . ILE A 1 87 ? 8.464 3.598 -10.256 1.00 74.06 87 ILE A CA 1
ATOM 677 C C . ILE A 1 87 ? 9.974 3.446 -10.477 1.00 74.06 87 ILE A C 1
ATOM 679 O O . ILE A 1 87 ? 10.774 3.922 -9.681 1.00 74.06 87 ILE A O 1
ATOM 683 N N . VAL A 1 88 ? 10.385 2.822 -11.583 1.00 73.56 88 VAL A N 1
ATOM 684 C CA . VAL A 1 88 ? 11.805 2.615 -11.913 1.00 73.56 88 VAL A CA 1
ATOM 685 C C . VAL A 1 88 ? 12.476 3.920 -12.344 1.00 73.56 88 VAL A C 1
ATOM 687 O O . VAL A 1 88 ? 13.657 4.136 -12.057 1.00 73.56 88 VAL A O 1
ATOM 690 N N . TYR A 1 89 ? 11.720 4.788 -13.019 1.00 68.25 89 TYR A N 1
ATOM 691 C CA . TYR A 1 89 ? 12.215 6.060 -13.544 1.00 68.25 89 TYR A CA 1
ATOM 692 C C . TYR A 1 89 ? 12.198 7.201 -12.522 1.00 68.25 89 TYR A C 1
ATOM 694 O O . TYR A 1 89 ? 12.900 8.189 -12.728 1.00 68.25 89 TYR A O 1
ATOM 702 N N . ASN A 1 90 ? 11.415 7.090 -11.446 1.00 82.38 90 ASN A N 1
ATOM 703 C CA . ASN A 1 90 ? 11.260 8.146 -10.455 1.00 82.38 90 ASN A CA 1
ATOM 704 C C . ASN A 1 90 ? 11.492 7.610 -9.036 1.00 82.38 90 ASN A C 1
ATOM 706 O O . ASN A 1 90 ? 10.600 7.018 -8.427 1.00 82.38 90 ASN A O 1
ATOM 710 N N . ASP A 1 91 ? 12.688 7.875 -8.507 1.00 83.44 91 ASP A N 1
ATOM 711 C CA . ASP A 1 91 ? 13.101 7.459 -7.161 1.00 83.44 91 ASP A CA 1
ATOM 712 C C . ASP A 1 91 ? 12.145 7.976 -6.076 1.00 83.44 91 ASP A C 1
ATOM 714 O O . ASP A 1 91 ? 11.776 7.229 -5.176 1.00 83.44 91 ASP A O 1
ATOM 718 N N . TYR A 1 92 ? 11.633 9.203 -6.218 1.00 85.69 92 TYR A N 1
ATOM 719 C CA . TYR A 1 92 ? 10.682 9.773 -5.261 1.00 85.69 92 TYR A CA 1
ATOM 720 C C . TYR A 1 92 ? 9.348 9.012 -5.230 1.00 85.69 92 TYR A C 1
ATOM 722 O O . TYR A 1 92 ? 8.766 8.816 -4.161 1.00 85.69 92 TYR A O 1
ATOM 730 N N . LEU A 1 93 ? 8.857 8.548 -6.388 1.00 84.94 93 LEU A N 1
ATOM 731 C CA . LEU A 1 93 ? 7.654 7.710 -6.437 1.00 84.94 93 LEU A CA 1
ATOM 732 C C . LEU A 1 93 ? 7.907 6.339 -5.808 1.00 84.94 93 LEU A C 1
ATOM 734 O O . LEU A 1 93 ? 7.029 5.831 -5.115 1.00 84.94 93 LEU A O 1
ATOM 738 N N . CYS A 1 94 ? 9.092 5.762 -6.017 1.00 85.88 94 CYS A N 1
ATOM 739 C CA . CYS A 1 94 ? 9.485 4.504 -5.388 1.00 85.88 94 CYS A CA 1
ATOM 740 C C . CYS A 1 94 ? 9.520 4.626 -3.858 1.00 85.88 94 CYS A C 1
ATOM 742 O O . CYS A 1 94 ? 8.882 3.828 -3.169 1.00 85.88 94 CYS A O 1
ATOM 744 N N . ASP A 1 95 ? 10.178 5.659 -3.332 1.00 88.88 95 ASP A N 1
ATOM 745 C CA . ASP A 1 95 ? 10.267 5.909 -1.890 1.00 88.88 95 ASP A CA 1
ATOM 746 C C . ASP A 1 95 ? 8.886 6.172 -1.280 1.00 88.88 95 ASP A C 1
ATOM 748 O O . ASP A 1 95 ? 8.529 5.604 -0.246 1.00 88.88 95 ASP A O 1
ATOM 752 N N . THR A 1 96 ? 8.064 6.976 -1.960 1.00 88.50 96 THR A N 1
ATOM 753 C CA . THR A 1 96 ? 6.696 7.272 -1.516 1.00 88.50 96 THR A CA 1
ATOM 754 C C . THR A 1 96 ? 5.848 6.003 -1.463 1.00 88.50 96 THR A C 1
ATOM 756 O O . THR A 1 96 ? 5.150 5.784 -0.473 1.00 88.50 96 THR A O 1
ATOM 759 N N . GLN A 1 97 ? 5.913 5.138 -2.481 1.00 88.88 97 GLN A N 1
ATOM 760 C CA . GLN A 1 97 ? 5.182 3.864 -2.482 1.00 88.88 97 GLN A CA 1
ATOM 761 C C . GLN A 1 97 ? 5.661 2.937 -1.361 1.00 88.88 97 GLN A C 1
ATOM 763 O O . GLN A 1 97 ? 4.836 2.355 -0.657 1.00 88.88 97 GLN A O 1
ATOM 768 N N . MET A 1 98 ? 6.976 2.851 -1.135 1.00 89.31 98 MET A N 1
ATOM 769 C CA . MET A 1 98 ? 7.537 2.044 -0.050 1.00 89.31 98 MET A CA 1
ATOM 770 C C . MET A 1 98 ? 7.014 2.503 1.316 1.00 89.31 98 MET A C 1
ATOM 772 O O . MET A 1 98 ? 6.536 1.682 2.097 1.00 89.31 98 MET A O 1
ATOM 776 N N . ILE A 1 99 ? 7.046 3.810 1.592 1.00 91.94 99 ILE A N 1
ATOM 777 C CA . ILE A 1 99 ? 6.553 4.384 2.854 1.00 91.94 99 ILE A CA 1
ATOM 778 C C . ILE A 1 99 ? 5.042 4.163 3.000 1.00 91.94 99 ILE A C 1
ATOM 780 O O . ILE A 1 99 ? 4.581 3.744 4.064 1.00 91.94 99 ILE A O 1
ATOM 784 N N . THR A 1 100 ? 4.279 4.396 1.928 1.00 90.94 100 THR A N 1
ATOM 785 C CA . THR A 1 100 ? 2.809 4.289 1.916 1.00 90.94 100 THR A CA 1
ATOM 786 C C . THR A 1 100 ? 2.325 2.850 2.112 1.00 90.94 100 THR A C 1
ATOM 788 O O . THR A 1 100 ? 1.214 2.648 2.592 1.00 90.94 100 THR A O 1
ATOM 791 N N . MET A 1 101 ? 3.148 1.842 1.813 1.00 89.75 101 MET A N 1
ATOM 792 C CA . MET A 1 101 ? 2.849 0.451 2.164 1.00 89.75 101 MET A CA 1
ATOM 793 C C . MET A 1 101 ? 3.381 0.054 3.537 1.00 89.75 101 MET A C 1
ATOM 795 O O . MET A 1 101 ? 2.643 -0.515 4.339 1.00 89.75 101 MET A O 1
ATOM 799 N N . ALA A 1 102 ? 4.650 0.343 3.824 1.00 92.75 102 ALA A N 1
ATOM 800 C CA . ALA A 1 102 ? 5.317 -0.170 5.015 1.00 92.75 102 ALA A CA 1
ATOM 801 C C . ALA A 1 102 ? 4.752 0.437 6.304 1.00 92.75 102 ALA A C 1
ATOM 803 O O . ALA A 1 102 ? 4.480 -0.293 7.256 1.00 92.75 102 ALA A O 1
ATOM 804 N N . VAL A 1 103 ? 4.537 1.757 6.342 1.00 94.44 103 VAL A N 1
ATOM 805 C CA . VAL A 1 103 ? 4.084 2.436 7.564 1.00 94.44 103 VAL A CA 1
ATOM 806 C C . VAL A 1 103 ? 2.677 1.983 7.969 1.00 94.44 103 VAL A C 1
ATOM 808 O O . VAL A 1 103 ? 2.521 1.536 9.109 1.00 94.44 103 VAL A O 1
ATOM 811 N N . PRO A 1 104 ? 1.657 1.998 7.085 1.00 94.06 104 PRO A N 1
ATOM 812 C CA . PRO A 1 104 ? 0.328 1.516 7.457 1.00 94.06 104 PRO A CA 1
ATOM 813 C C . PRO A 1 104 ? 0.313 0.029 7.821 1.00 94.06 104 PRO A C 1
ATOM 815 O O . PRO A 1 104 ? -0.441 -0.372 8.704 1.00 94.06 104 PRO A O 1
ATOM 818 N N . LEU A 1 105 ? 1.168 -0.789 7.197 1.00 93.44 105 LEU A N 1
ATOM 819 C CA . LEU A 1 105 ? 1.267 -2.217 7.501 1.00 93.44 105 LEU A CA 1
ATOM 820 C C . LEU A 1 105 ? 1.825 -2.468 8.910 1.00 93.44 105 LEU A C 1
ATOM 822 O O . LEU A 1 105 ? 1.277 -3.287 9.649 1.00 93.44 105 LEU A O 1
ATOM 826 N N . VAL A 1 106 ? 2.848 -1.713 9.322 1.00 95.25 106 VAL A N 1
ATOM 827 C CA . VAL A 1 106 ? 3.376 -1.763 10.694 1.00 95.25 106 VAL A CA 1
ATOM 828 C C . VAL A 1 106 ? 2.321 -1.292 11.696 1.00 95.25 106 VAL A C 1
ATOM 830 O O . VAL A 1 106 ? 2.071 -1.987 12.682 1.00 95.25 106 VAL A O 1
ATOM 833 N N . ILE A 1 107 ? 1.633 -0.178 11.427 1.00 93.94 107 ILE A N 1
ATOM 834 C CA . ILE A 1 107 ? 0.547 0.309 12.294 1.00 93.94 107 ILE A CA 1
ATOM 835 C C . ILE A 1 107 ? -0.552 -0.754 12.429 1.00 93.94 107 ILE A C 1
ATOM 837 O O . ILE A 1 107 ? -1.007 -1.033 13.537 1.00 93.94 107 ILE A O 1
ATOM 841 N N . ASN A 1 108 ? -0.942 -1.399 11.329 1.00 94.12 108 ASN A N 1
ATOM 842 C CA . ASN A 1 108 ? -1.966 -2.439 11.352 1.00 94.12 108 ASN A CA 1
ATOM 843 C C . ASN A 1 108 ? -1.536 -3.663 12.160 1.00 94.12 108 ASN A C 1
ATOM 845 O O . ASN A 1 108 ? -2.331 -4.171 12.948 1.00 94.12 108 ASN A O 1
ATOM 849 N N . SER A 1 109 ? -0.284 -4.105 12.024 1.00 93.00 109 SER A N 1
ATOM 850 C CA . SER A 1 109 ? 0.246 -5.210 12.834 1.00 93.00 109 SER A CA 1
ATOM 851 C C . SER A 1 109 ? 0.206 -4.901 14.336 1.00 93.00 109 SER A C 1
ATOM 853 O O . SER A 1 109 ? -0.170 -5.757 15.142 1.00 93.00 109 SER A O 1
ATOM 855 N N . TYR A 1 110 ? 0.497 -3.653 14.712 1.00 93.69 110 TYR A N 1
ATOM 856 C CA . TYR A 1 110 ? 0.417 -3.190 16.092 1.00 93.69 110 TYR A CA 1
ATOM 857 C C . TYR A 1 110 ? -1.029 -3.148 16.607 1.00 93.69 110 TYR A C 1
ATOM 859 O O . TYR A 1 110 ? -1.311 -3.691 17.673 1.00 93.69 110 TYR A O 1
ATOM 867 N N . ILE A 1 111 ? -1.967 -2.587 15.834 1.00 92.31 111 ILE A N 1
ATOM 868 C CA . ILE A 1 111 ? -3.391 -2.525 16.207 1.00 92.31 111 ILE A CA 1
ATOM 869 C C . ILE A 1 111 ? -3.978 -3.929 16.387 1.00 92.31 111 ILE A C 1
ATOM 871 O O . ILE A 1 111 ? -4.673 -4.179 17.368 1.00 92.31 111 ILE A O 1
ATOM 875 N N . ILE A 1 112 ? -3.682 -4.864 15.479 1.00 92.56 112 ILE A N 1
ATOM 876 C CA . ILE A 1 112 ? -4.150 -6.256 15.592 1.00 92.56 112 ILE A CA 1
ATOM 877 C C . ILE A 1 112 ? -3.617 -6.903 16.875 1.00 92.56 112 ILE A C 1
ATOM 879 O O . ILE A 1 112 ? -4.355 -7.617 17.557 1.00 92.56 112 ILE A O 1
ATOM 883 N N . SER A 1 113 ? -2.360 -6.627 17.227 1.00 91.94 113 SER A N 1
ATOM 884 C CA . SER A 1 113 ? -1.750 -7.128 18.462 1.00 91.94 113 SER A CA 1
ATOM 885 C C . SER A 1 113 ? -2.445 -6.566 19.706 1.00 91.94 113 SER A C 1
ATOM 887 O O . SER A 1 113 ? -2.748 -7.324 20.623 1.00 91.94 113 SER A O 1
ATOM 889 N N . LEU A 1 114 ? -2.768 -5.266 19.717 1.00 89.62 114 LEU A N 1
ATOM 890 C CA . LEU A 1 114 ? -3.520 -4.630 20.805 1.00 89.62 114 LEU A CA 1
ATOM 891 C C . LEU A 1 114 ? -4.931 -5.207 20.955 1.00 89.62 114 LEU A C 1
ATOM 893 O O . LEU A 1 114 ? -5.305 -5.598 22.054 1.00 89.6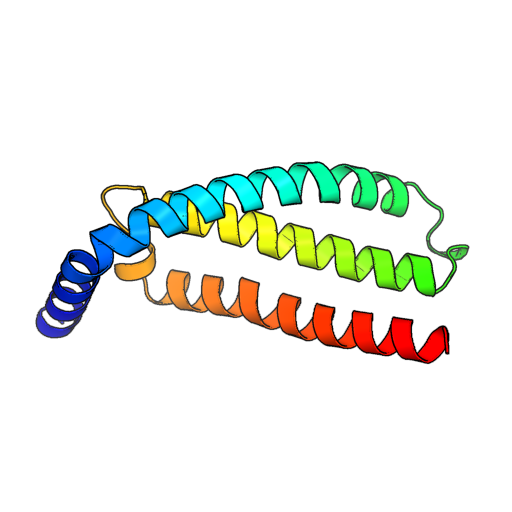2 114 LEU A O 1
ATOM 897 N N . ILE A 1 115 ? -5.681 -5.332 19.855 1.00 88.62 115 ILE A N 1
ATOM 898 C CA . ILE A 1 115 ? -7.035 -5.914 19.873 1.00 88.62 115 ILE A CA 1
ATOM 899 C C . ILE A 1 115 ? -6.9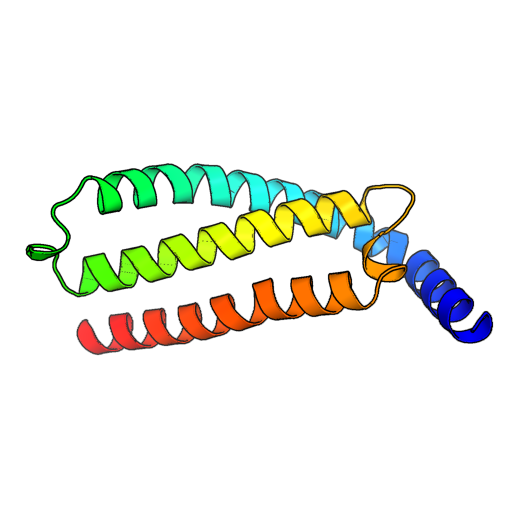94 -7.363 20.377 1.00 88.62 115 ILE A C 1
ATOM 901 O O . ILE A 1 115 ? -7.889 -7.799 21.097 1.00 88.62 115 ILE A O 1
ATOM 905 N N . SER A 1 116 ? -5.961 -8.124 20.004 1.00 89.44 116 SER A N 1
ATOM 906 C CA . SER A 1 116 ? -5.789 -9.503 20.475 1.00 89.44 116 SER A CA 1
ATOM 907 C C . SER A 1 116 ? -5.511 -9.560 21.976 1.00 89.44 116 SER A C 1
ATOM 909 O O . SER A 1 116 ? -5.995 -10.467 22.641 1.00 89.44 116 SER A O 1
ATOM 911 N N . PHE A 1 117 ? -4.760 -8.595 22.513 1.00 89.31 117 PHE A N 1
ATOM 912 C CA . PHE A 1 117 ? -4.482 -8.503 23.943 1.00 89.31 117 PHE A CA 1
ATOM 913 C C . PHE A 1 117 ? -5.706 -8.055 24.752 1.00 89.31 117 PHE A C 1
ATOM 915 O O . PHE A 1 117 ? -5.959 -8.620 25.804 1.00 89.31 117 PHE A O 1
ATOM 922 N N . GLU A 1 118 ? -6.495 -7.093 24.262 1.00 85.06 118 GLU A N 1
ATOM 923 C CA . GLU A 1 118 ? -7.719 -6.632 24.946 1.00 85.06 118 GLU A CA 1
ATOM 924 C C . GLU A 1 118 ? -8.819 -7.704 25.020 1.00 85.06 118 GLU A C 1
ATOM 926 O O . GLU A 1 118 ? -9.692 -7.632 25.882 1.00 85.06 118 GLU A O 1
ATOM 931 N N . ARG A 1 119 ? -8.800 -8.685 24.108 1.00 81.06 119 ARG A N 1
ATOM 932 C CA . ARG A 1 119 ? -9.807 -9.756 24.027 1.00 81.06 119 ARG A CA 1
ATOM 933 C C . ARG A 1 119 ? -9.431 -11.048 24.760 1.00 81.06 119 ARG A C 1
ATOM 935 O O . ARG A 1 119 ? -10.292 -11.924 24.847 1.00 81.06 119 ARG A O 1
ATOM 942 N N . CYS A 1 120 ? -8.189 -11.183 25.225 1.00 73.75 120 CYS A N 1
ATOM 943 C CA . CYS A 1 120 ? -7.702 -12.322 26.012 1.00 73.75 120 CYS A CA 1
ATOM 944 C C . CYS A 1 120 ? -7.857 -12.051 27.511 1.00 73.75 120 CYS A C 1
ATOM 946 O O . CYS A 1 120 ? -8.253 -12.999 28.224 1.00 73.75 120 CYS A O 1
#